Protein AF-S1S3T4-F1 (afdb_monomer)

Mean predicted aligned error: 15.56 Å

pLDDT: mean 84.09, std 16.8, range [42.09, 98.06]

Secondary structure (DSSP, 8-state):
--SHHHHHHHHHSSSS---PPPHHHHHHHHHHHHHHHHHHHHHHHHHHHHHHHHHHHHHHHHHHHHHHHHHHHHHHHHHHHHHHHHHHHHHHHHHHHHHHHHHHHHHHHHHHHHHHHHHHHHHHHHHHHHHHTT-HHHHHHHHHHHHHHHHHHHHHHHTT-

Radius of gyration: 58.8 Å; Cα contacts (8 Å, |Δi|>4): 26; chains: 1; bounding box: 96×34×169 Å

Solvent-accessible surface area (backbone atoms only — not comparable to full-atom values): 8868 Å² total; per-residue (Å²): 136,76,62,70,62,54,53,51,52,59,58,60,68,71,72,77,72,78,72,75,67,53,75,66,56,48,50,50,52,49,53,50,50,54,49,51,54,51,53,53,51,50,53,52,53,50,51,53,52,52,53,50,52,53,54,50,50,54,50,51,51,53,52,52,51,53,50,53,53,50,51,54,53,50,50,53,53,51,52,51,50,50,52,52,53,53,48,55,51,53,52,52,51,52,52,52,50,53,51,51,55,51,53,50,54,52,49,52,50,52,51,53,52,49,53,52,50,52,52,50,51,52,43,52,51,51,29,53,50,26,52,73,74,64,38,57,68,60,24,50,53,41,52,52,53,47,54,51,60,51,57,58,58,52,58,66,58,64,78,74,114

Sequence (161 aa):
MNVIARLRSFACGKLAQSKLPSKEMRLRIFSMRRRVARMVLRKSRFNILYKHKKKNGTKDLKVKYRRLKADIEEIGKEQKSIKEGQSQVREKFKAIEMECQVLKKETELIIQQSALTRLRLALLFHILKAREEGDFAKAAQLSQLLRLAFYHGFASNINKN

Organism: Theobroma cacao (NCBI:txid3641)

Foldseek 3Di:
DDPVVVVVVVVVVPPPPPPPDPPVVVVVVVVVVVVVVVVVVVVVVVVVVVVVVVVVVVVVVVVVVVVVVVVVVVVVVVVVVVVVVVVVVVVVVVVVVVVVVVVVVVVVLVVVVVVLVVVLVVLVVVLVVCVVVVNVVVNVVSVVVSVVSVVVNVVVVVVPD

Structure (mmCIF, N/CA/C/O backbone):
data_AF-S1S3T4-F1
#
_entry.id   AF-S1S3T4-F1
#
loop_
_atom_site.group_PDB
_atom_site.id
_atom_site.type_symbol
_atom_site.label_atom_id
_atom_site.label_alt_id
_atom_site.label_comp_id
_atom_site.label_asym_id
_atom_site.label_entity_id
_atom_site.label_seq_id
_atom_site.pdbx_PDB_ins_code
_atom_site.Cartn_x
_atom_site.Cartn_y
_atom_site.Cartn_z
_atom_site.occupancy
_atom_site.B_iso_or_equiv
_atom_site.auth_seq_id
_atom_site.auth_comp_id
_atom_site.auth_asym_id
_atom_site.auth_atom_id
_atom_site.pdbx_PDB_model_num
ATOM 1 N N . MET A 1 1 ? 41.415 26.579 -116.440 1.00 46.47 1 MET A N 1
ATOM 2 C CA . MET A 1 1 ? 42.384 27.220 -115.519 1.00 46.47 1 MET A CA 1
ATOM 3 C C . MET A 1 1 ? 41.829 27.167 -114.093 1.00 46.47 1 MET A C 1
ATOM 5 O O . MET A 1 1 ? 40.857 27.834 -113.795 1.00 46.47 1 MET A O 1
ATOM 9 N N . ASN A 1 2 ? 42.171 26.150 -113.301 1.00 52.75 2 ASN A N 1
ATOM 10 C CA . ASN A 1 2 ? 43.265 26.136 -112.312 1.00 52.75 2 ASN A CA 1
ATOM 11 C C . ASN A 1 2 ? 43.152 27.092 -111.101 1.00 52.75 2 ASN A C 1
ATOM 13 O O . ASN A 1 2 ? 44.124 27.730 -110.714 1.00 52.75 2 ASN A O 1
ATOM 17 N N . VAL A 1 3 ? 41.998 27.104 -110.422 1.00 52.75 3 VAL A N 1
ATOM 18 C CA . VAL A 1 3 ? 41.900 27.614 -109.033 1.00 52.75 3 VAL A CA 1
ATOM 19 C C . VAL A 1 3 ? 41.997 26.466 -108.011 1.00 52.75 3 VAL A C 1
ATOM 21 O O . VAL A 1 3 ? 42.705 26.574 -107.011 1.00 52.75 3 VAL A O 1
ATOM 24 N N . ILE A 1 4 ? 41.405 25.302 -108.314 1.00 53.34 4 ILE A N 1
ATOM 25 C CA . ILE A 1 4 ? 41.411 24.122 -107.425 1.00 53.34 4 ILE A CA 1
ATOM 26 C C . ILE A 1 4 ? 42.804 23.470 -107.327 1.00 53.34 4 ILE A C 1
ATOM 28 O O . ILE A 1 4 ? 43.221 23.065 -106.240 1.00 53.34 4 ILE A O 1
ATOM 32 N N . 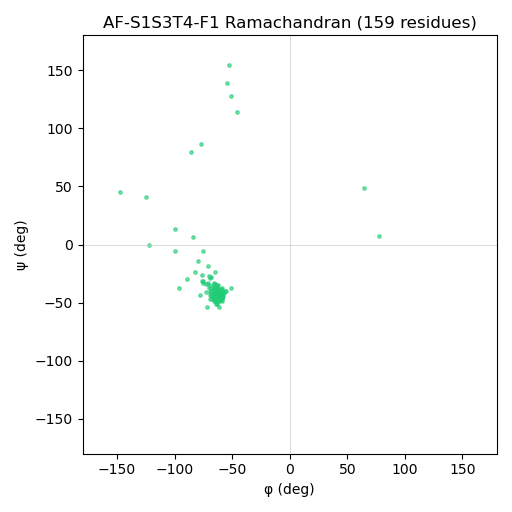ALA A 1 5 ? 43.579 23.424 -108.418 1.00 55.88 5 ALA A N 1
ATOM 33 C CA . ALA A 1 5 ? 44.940 22.877 -108.373 1.00 55.88 5 ALA A CA 1
ATOM 34 C C . ALA A 1 5 ? 45.918 23.768 -107.585 1.00 55.88 5 ALA A C 1
ATOM 36 O O . ALA A 1 5 ? 46.847 23.257 -106.963 1.00 55.88 5 ALA A O 1
ATOM 37 N N . ARG A 1 6 ? 45.683 25.089 -107.548 1.00 51.44 6 ARG A N 1
ATOM 38 C CA . ARG A 1 6 ? 46.529 26.045 -106.815 1.00 51.44 6 ARG A CA 1
ATOM 39 C C . ARG A 1 6 ? 46.292 25.995 -105.304 1.00 51.44 6 ARG A C 1
ATOM 41 O O . ARG A 1 6 ? 47.227 26.169 -104.531 1.00 51.44 6 ARG A O 1
ATOM 48 N N . LEU A 1 7 ? 45.067 25.680 -104.878 1.00 52.31 7 LEU A N 1
ATOM 49 C CA . LEU A 1 7 ? 44.755 25.437 -103.465 1.00 52.31 7 LEU A CA 1
ATOM 50 C C . LEU A 1 7 ? 45.311 24.092 -102.971 1.00 52.31 7 LEU A C 1
ATOM 52 O O . LEU A 1 7 ? 45.783 24.010 -101.838 1.00 52.31 7 LEU A O 1
ATOM 56 N N . ARG A 1 8 ? 45.349 23.058 -103.826 1.00 50.38 8 ARG A N 1
ATOM 57 C CA . ARG A 1 8 ? 45.984 21.773 -103.483 1.00 50.38 8 ARG A CA 1
ATOM 58 C C . ARG A 1 8 ? 47.509 21.874 -103.357 1.00 50.38 8 ARG A C 1
ATOM 60 O O . ARG A 1 8 ? 48.058 21.274 -102.436 1.00 50.38 8 ARG A O 1
ATOM 67 N N . SER A 1 9 ? 48.194 22.668 -104.185 1.00 50.94 9 SER A N 1
ATOM 68 C CA . SER A 1 9 ? 49.642 22.889 -104.028 1.00 50.94 9 SER A CA 1
ATOM 69 C C . SER A 1 9 ? 49.986 23.745 -102.801 1.00 50.94 9 SER A C 1
ATOM 71 O O . SER A 1 9 ? 50.981 23.470 -102.132 1.00 50.94 9 SER A O 1
ATOM 73 N N . PHE A 1 10 ? 49.130 24.703 -102.421 1.00 49.91 10 PHE A N 1
ATOM 74 C CA . PHE A 1 10 ? 49.316 25.480 -101.188 1.00 49.91 10 PHE A CA 1
ATOM 75 C C . PHE A 1 10 ? 49.082 24.649 -99.914 1.00 49.91 10 PHE A C 1
ATOM 77 O O . PHE A 1 10 ? 49.782 24.835 -98.918 1.00 49.91 10 PHE A O 1
ATOM 84 N N . ALA A 1 11 ? 48.139 23.699 -99.948 1.00 50.97 11 ALA A N 1
ATOM 85 C CA . ALA A 1 11 ? 47.877 22.787 -98.833 1.00 50.97 11 ALA A CA 1
ATOM 86 C C . ALA A 1 11 ? 48.951 21.687 -98.697 1.00 50.97 11 ALA A C 1
ATOM 88 O O . ALA A 1 11 ? 49.297 21.304 -97.581 1.00 50.97 11 ALA A O 1
ATOM 89 N N . CYS A 1 12 ? 49.529 21.217 -99.809 1.00 44.06 12 CYS A N 1
ATOM 90 C CA . CYS A 1 12 ? 50.551 20.166 -99.794 1.00 44.06 12 CYS A CA 1
ATOM 91 C C . CYS A 1 12 ? 51.970 20.692 -99.486 1.00 44.06 12 CYS A C 1
ATOM 93 O O . CYS A 1 12 ? 52.797 19.946 -98.967 1.00 44.06 12 CYS A O 1
ATOM 95 N N . GLY A 1 13 ? 52.252 21.980 -99.729 1.00 42.09 13 GLY A N 1
ATOM 96 C CA . GLY A 1 13 ? 53.563 22.598 -99.468 1.00 42.09 13 GLY A CA 1
ATOM 97 C C . GLY A 1 13 ? 53.844 22.997 -98.009 1.00 42.09 13 GLY A C 1
ATOM 98 O O . GLY A 1 13 ? 54.995 23.244 -97.661 1.00 42.09 13 GLY A O 1
ATOM 99 N N . LYS A 1 14 ? 52.828 23.044 -97.131 1.00 43.72 14 LYS A N 1
ATOM 100 C CA . LYS A 1 14 ? 52.992 23.376 -95.694 1.00 43.72 14 LYS A CA 1
ATOM 101 C C . LYS A 1 14 ? 53.011 22.169 -94.753 1.00 43.72 14 LYS A C 1
ATOM 103 O O . LYS A 1 14 ? 53.280 22.336 -93.567 1.00 43.72 14 LYS A O 1
ATOM 108 N N . LEU A 1 15 ? 52.775 20.959 -95.260 1.00 47.72 15 LEU A N 1
ATOM 109 C CA . LEU A 1 15 ? 52.740 19.729 -94.455 1.00 47.72 15 LEU A CA 1
ATOM 110 C C . LEU A 1 15 ? 54.035 18.903 -94.517 1.00 47.72 15 LEU A C 1
ATOM 112 O O . LEU A 1 15 ? 54.065 17.773 -94.043 1.00 47.72 15 LEU A O 1
ATOM 116 N N . ALA A 1 16 ? 55.123 19.473 -95.039 1.00 48.81 16 ALA A N 1
ATOM 117 C CA . ALA A 1 16 ? 56.412 18.794 -95.160 1.00 48.81 16 ALA A CA 1
ATOM 118 C C . ALA A 1 16 ? 57.565 19.560 -94.486 1.00 48.81 16 ALA A C 1
ATOM 120 O O . ALA A 1 16 ? 58.661 19.618 -95.023 1.00 48.81 16 ALA A O 1
ATOM 121 N N . GLN A 1 17 ? 57.340 20.141 -93.301 1.00 44.31 17 GLN A N 1
ATOM 122 C CA . GLN A 1 17 ? 58.408 20.477 -92.341 1.00 44.31 17 GLN A CA 1
ATOM 123 C C . GLN A 1 17 ? 57.925 20.353 -90.885 1.00 44.31 17 GLN A C 1
ATOM 125 O O . GLN A 1 17 ? 58.218 21.196 -90.040 1.00 44.31 17 GLN A O 1
ATOM 130 N N . SER A 1 18 ? 57.212 19.284 -90.522 1.00 48.41 18 SER A N 1
ATOM 131 C CA . SER A 1 18 ? 57.197 18.901 -89.107 1.00 48.41 18 SER A CA 1
ATOM 132 C C . SER A 1 18 ? 58.520 18.195 -88.814 1.00 48.41 18 SER A C 1
ATOM 134 O O . SER A 1 18 ? 58.615 16.973 -88.941 1.00 48.41 18 SER A O 1
ATOM 136 N N . LYS A 1 19 ? 59.570 18.961 -88.476 1.00 56.97 19 LYS A N 1
ATOM 137 C CA . LYS A 1 19 ? 60.793 18.404 -87.876 1.00 56.97 19 LYS A CA 1
ATOM 138 C C . LYS A 1 19 ? 60.344 17.442 -86.780 1.00 56.97 19 LYS A C 1
ATOM 140 O O . LYS A 1 19 ? 59.725 17.870 -85.804 1.00 56.97 19 LYS A O 1
ATOM 145 N N . LEU A 1 20 ? 60.607 16.146 -86.963 1.00 56.50 20 LEU A N 1
ATOM 146 C CA . LEU A 1 20 ? 60.383 15.168 -85.908 1.00 56.50 20 LEU A CA 1
ATOM 147 C C . LEU A 1 20 ? 61.081 15.709 -84.651 1.00 56.50 20 LEU A C 1
ATOM 149 O O . LEU A 1 20 ? 62.252 16.087 -84.738 1.00 56.50 20 LEU A O 1
ATOM 153 N N . PRO A 1 21 ? 60.377 15.804 -83.509 1.00 62.41 21 PRO A N 1
ATOM 154 C CA . PRO A 1 21 ? 60.911 16.462 -82.324 1.00 62.41 21 PRO A CA 1
ATOM 155 C C . PRO A 1 21 ? 62.262 15.846 -81.954 1.00 62.41 21 PRO A C 1
ATOM 157 O O . PRO A 1 21 ? 62.416 14.624 -82.039 1.00 62.41 21 PRO A O 1
ATOM 160 N N . SER A 1 22 ? 63.243 16.668 -81.560 1.00 68.88 22 SER A N 1
ATOM 161 C CA . SER A 1 22 ? 64.554 16.152 -81.141 1.00 68.88 22 SER A CA 1
ATOM 162 C C . SER A 1 22 ? 64.370 15.084 -80.051 1.00 68.88 22 SER A C 1
ATOM 164 O O . SER A 1 22 ? 63.357 15.067 -79.339 1.00 68.88 22 SER A O 1
ATOM 166 N N . LYS A 1 23 ? 65.323 14.151 -79.921 1.00 75.25 23 LYS A N 1
ATOM 167 C CA . LYS A 1 23 ? 65.235 13.073 -78.916 1.00 75.25 23 LYS A CA 1
ATOM 168 C C . LYS A 1 23 ? 64.951 13.635 -77.510 1.00 75.25 23 LYS A C 1
ATOM 170 O O . LYS A 1 23 ? 64.116 13.076 -76.804 1.00 75.25 23 LYS A O 1
ATOM 175 N N . GLU A 1 24 ? 65.523 14.787 -77.164 1.00 76.88 24 GLU A N 1
ATOM 176 C CA . GLU A 1 24 ? 65.251 15.492 -75.904 1.00 76.88 24 GLU A CA 1
ATOM 177 C C . GLU A 1 24 ? 63.807 15.993 -75.772 1.00 76.88 24 GLU A C 1
ATOM 179 O O . GLU A 1 24 ? 63.169 15.802 -74.735 1.00 76.88 24 GLU A O 1
ATOM 184 N N . MET A 1 25 ? 63.255 16.598 -76.827 1.00 78.88 25 MET A N 1
ATOM 185 C CA . MET A 1 25 ? 61.874 17.089 -76.839 1.00 78.88 25 MET A CA 1
ATOM 186 C C . MET A 1 25 ? 60.879 15.930 -76.671 1.00 78.88 25 MET A C 1
ATOM 188 O O . MET A 1 25 ? 59.912 16.039 -75.916 1.00 78.88 25 MET A O 1
ATOM 192 N N . ARG A 1 26 ? 61.144 14.774 -77.298 1.00 80.38 26 ARG A N 1
ATOM 193 C CA . ARG A 1 26 ? 60.344 13.550 -77.097 1.00 80.38 26 ARG A CA 1
ATOM 194 C C . ARG A 1 26 ? 60.421 13.031 -75.665 1.00 80.38 26 ARG A C 1
ATOM 196 O O . ARG A 1 26 ? 59.386 12.677 -75.104 1.00 80.38 26 ARG A O 1
ATOM 203 N N . LEU A 1 27 ? 61.608 13.025 -75.058 1.00 82.50 27 LEU A N 1
ATOM 204 C CA . LEU A 1 27 ? 61.790 12.625 -73.660 1.00 82.50 27 LEU A CA 1
ATOM 205 C C . LEU A 1 27 ? 61.066 13.575 -72.691 1.00 82.50 27 LEU A C 1
ATOM 207 O O . LEU A 1 27 ? 60.446 13.104 -71.736 1.00 82.50 27 LEU A O 1
ATOM 211 N N . ARG A 1 28 ? 61.049 14.891 -72.959 1.00 82.12 28 ARG A N 1
ATOM 212 C CA . ARG A 1 28 ? 60.225 15.861 -72.207 1.00 82.12 28 ARG A CA 1
ATOM 213 C C . ARG A 1 28 ? 58.733 15.592 -72.358 1.00 82.12 28 ARG A C 1
ATOM 215 O O . ARG A 1 28 ? 58.020 15.557 -71.361 1.00 82.12 28 ARG A O 1
ATOM 222 N N . ILE A 1 29 ? 58.248 15.360 -73.577 1.00 84.12 29 ILE A N 1
ATOM 223 C CA . ILE A 1 29 ? 56.832 15.041 -73.812 1.00 84.12 29 ILE A CA 1
ATOM 224 C C . ILE A 1 29 ? 56.452 13.744 -73.087 1.00 84.12 29 ILE A C 1
ATOM 226 O O . ILE A 1 29 ? 55.420 13.688 -72.420 1.00 84.12 29 ILE A O 1
ATOM 230 N N . PHE A 1 30 ? 57.295 12.714 -73.159 1.00 83.75 30 PHE A N 1
ATOM 231 C CA . PHE A 1 30 ? 57.072 11.447 -72.469 1.00 83.75 30 PHE A CA 1
ATOM 232 C C . PHE A 1 30 ? 57.068 11.608 -70.943 1.00 83.75 30 PHE A C 1
ATOM 234 O O . PHE A 1 30 ? 56.165 11.103 -70.275 1.00 83.75 30 PHE A O 1
ATOM 241 N N . SER A 1 31 ? 58.022 12.349 -70.371 1.00 84.25 31 SER A N 1
ATOM 242 C CA . SER A 1 31 ? 58.088 12.581 -68.923 1.00 84.25 31 SER A CA 1
ATOM 243 C C . SER A 1 31 ? 56.896 13.399 -68.413 1.00 84.25 31 SER A C 1
ATOM 245 O O . SER A 1 31 ? 56.326 13.060 -67.370 1.00 84.25 31 SER A O 1
ATOM 247 N N . MET A 1 32 ? 56.447 14.395 -69.184 1.00 86.19 32 MET A N 1
ATOM 248 C CA . MET A 1 32 ? 55.238 15.173 -68.912 1.00 86.19 32 MET A CA 1
ATOM 249 C C . MET A 1 32 ? 53.982 14.305 -68.989 1.00 86.19 32 MET A C 1
ATOM 251 O O . MET A 1 32 ? 53.202 14.284 -68.038 1.00 86.19 32 MET A O 1
ATOM 255 N N . ARG A 1 33 ? 53.816 13.500 -70.047 1.00 86.56 33 ARG A N 1
ATOM 256 C CA . ARG A 1 33 ? 52.698 12.547 -70.171 1.00 86.56 33 ARG A CA 1
ATOM 257 C C . ARG A 1 33 ? 52.683 11.539 -69.023 1.00 86.56 33 ARG A C 1
ATOM 259 O O . ARG A 1 33 ? 51.637 11.309 -68.423 1.00 86.56 33 ARG A O 1
ATOM 266 N N . ARG A 1 34 ? 53.845 11.004 -68.634 1.00 86.06 34 ARG A N 1
ATOM 267 C CA . ARG A 1 34 ? 53.984 10.094 -67.485 1.00 86.06 34 ARG A CA 1
ATOM 268 C C . ARG A 1 34 ? 53.651 10.782 -66.158 1.00 86.06 34 ARG A C 1
ATOM 270 O O . ARG A 1 34 ? 53.133 10.144 -65.242 1.00 86.06 34 ARG A O 1
ATOM 277 N N . ARG A 1 35 ? 53.945 12.077 -66.010 1.00 86.25 35 ARG A N 1
ATOM 278 C CA . ARG A 1 35 ? 53.555 12.877 -64.836 1.00 86.25 35 ARG A CA 1
ATOM 279 C C . ARG A 1 35 ? 52.040 13.090 -64.795 1.00 86.25 35 ARG A C 1
ATOM 281 O O . ARG A 1 35 ? 51.436 12.814 -63.763 1.00 86.25 35 ARG A O 1
ATOM 288 N N . VAL A 1 36 ? 51.429 13.479 -65.914 1.00 86.44 36 VAL A N 1
ATOM 289 C CA . VAL A 1 36 ? 49.973 13.662 -66.040 1.00 86.44 36 VAL A CA 1
ATOM 290 C C . VAL A 1 36 ? 49.225 12.356 -65.765 1.00 86.44 36 VAL A C 1
ATOM 292 O O . VAL A 1 36 ? 48.342 12.335 -64.911 1.00 86.44 36 VAL A O 1
ATOM 295 N N . ALA A 1 37 ? 49.643 11.241 -66.369 1.00 86.62 37 ALA A N 1
ATOM 296 C CA . ALA A 1 37 ? 49.046 9.927 -66.123 1.00 86.62 37 ALA A CA 1
ATOM 297 C C . ALA A 1 37 ? 49.099 9.529 -64.634 1.00 86.62 37 ALA A C 1
ATOM 299 O O . ALA A 1 37 ? 48.110 9.059 -64.074 1.00 86.62 37 ALA A O 1
ATOM 300 N N . ARG A 1 38 ? 50.223 9.787 -63.947 1.00 87.12 38 ARG A N 1
ATOM 301 C CA . ARG A 1 38 ? 50.348 9.539 -62.498 1.00 87.12 38 ARG A CA 1
ATOM 302 C C . ARG A 1 38 ? 49.407 10.408 -61.661 1.00 87.12 38 ARG A C 1
ATOM 304 O O . ARG A 1 38 ? 48.854 9.909 -60.683 1.00 87.12 38 ARG A O 1
ATOM 311 N N . MET A 1 39 ? 49.204 11.673 -62.027 1.00 87.94 39 MET A N 1
ATOM 312 C CA . MET A 1 39 ? 48.268 12.564 -61.327 1.00 87.94 39 MET A CA 1
ATOM 313 C C . MET A 1 39 ? 46.814 12.102 -61.487 1.00 87.94 39 MET A C 1
ATOM 315 O O . MET A 1 39 ? 46.084 12.036 -60.498 1.00 87.94 39 MET A O 1
ATOM 319 N N . VAL A 1 40 ? 46.419 11.690 -62.695 1.00 86.44 40 VAL A N 1
ATOM 320 C CA . VAL A 1 40 ? 45.076 11.150 -62.970 1.00 86.44 40 VAL A CA 1
ATOM 321 C C . VAL A 1 40 ? 44.827 9.860 -62.181 1.00 86.44 40 VAL A C 1
ATOM 323 O O . VAL A 1 40 ? 43.797 9.731 -61.518 1.00 86.44 40 VAL A O 1
ATOM 326 N N . LEU A 1 41 ? 45.792 8.934 -62.161 1.00 83.06 41 LEU A N 1
ATOM 327 C CA . LEU A 1 41 ? 45.691 7.700 -61.374 1.00 83.06 41 LEU A CA 1
ATOM 328 C C . LEU A 1 41 ? 45.594 7.977 -59.867 1.00 83.06 41 LEU A C 1
ATOM 330 O O . LEU A 1 41 ? 44.784 7.351 -59.183 1.00 83.06 41 LEU A O 1
ATOM 334 N N . ARG A 1 42 ? 46.368 8.937 -59.341 1.00 83.12 42 ARG A N 1
ATOM 335 C CA . ARG A 1 42 ? 46.273 9.364 -57.933 1.00 83.12 42 ARG A CA 1
ATOM 336 C C . ARG A 1 42 ? 44.894 9.937 -57.608 1.00 83.12 42 ARG A C 1
ATOM 338 O O . ARG A 1 42 ? 44.316 9.558 -56.592 1.00 83.12 42 ARG A O 1
ATOM 345 N N . LYS A 1 43 ? 44.335 10.785 -58.477 1.00 83.50 43 LYS A N 1
ATOM 346 C CA . LYS A 1 43 ? 42.992 11.353 -58.289 1.00 83.50 43 LYS A CA 1
ATOM 347 C C . LYS A 1 43 ? 41.901 10.280 -58.339 1.00 83.50 43 LYS A C 1
ATOM 349 O O . LYS A 1 43 ? 41.004 10.291 -57.500 1.00 83.50 43 LYS A O 1
ATOM 354 N N . SER A 1 44 ? 42.005 9.328 -59.266 1.00 84.25 44 SER A N 1
ATOM 355 C CA . SER A 1 44 ? 41.085 8.187 -59.362 1.00 84.25 44 SER A CA 1
ATOM 356 C C . SER A 1 44 ? 41.122 7.319 -58.098 1.00 84.25 44 SER A C 1
ATOM 358 O O . SER A 1 44 ? 40.081 7.076 -57.487 1.00 84.25 44 SER A O 1
ATOM 360 N N . ARG A 1 45 ? 42.320 6.952 -57.618 1.00 83.88 45 ARG A N 1
ATOM 361 C CA . ARG A 1 45 ? 42.497 6.208 -56.357 1.00 83.88 45 ARG A CA 1
ATOM 362 C C . ARG A 1 45 ? 41.911 6.951 -55.157 1.00 83.88 45 ARG A C 1
ATOM 364 O O . ARG A 1 45 ? 41.217 6.342 -54.348 1.00 83.88 45 ARG A O 1
ATOM 371 N N . PHE A 1 46 ? 42.134 8.263 -55.068 1.00 81.12 46 PHE A N 1
ATOM 372 C CA . PHE A 1 46 ? 41.565 9.093 -54.006 1.00 81.12 46 PHE A CA 1
ATOM 373 C C . PHE A 1 46 ? 40.028 9.099 -54.037 1.00 81.12 46 PHE A C 1
ATOM 375 O O . PHE A 1 46 ? 39.386 8.929 -53.002 1.00 81.12 46 PHE A O 1
ATOM 382 N N . ASN A 1 47 ? 39.422 9.208 -55.222 1.00 82.06 47 ASN A N 1
ATOM 383 C CA . ASN A 1 47 ? 37.967 9.161 -55.378 1.00 82.06 47 ASN A CA 1
ATOM 384 C C . ASN A 1 47 ? 37.379 7.785 -55.016 1.00 82.06 47 ASN A C 1
ATOM 386 O O . ASN A 1 47 ? 36.312 7.721 -54.405 1.00 82.06 47 ASN A O 1
ATOM 390 N N . ILE A 1 48 ? 38.062 6.689 -55.364 1.00 82.81 48 ILE A N 1
ATOM 391 C CA . ILE A 1 48 ? 37.654 5.325 -54.993 1.00 82.81 48 ILE A CA 1
ATOM 392 C C . ILE A 1 48 ? 37.704 5.154 -53.470 1.00 82.81 48 ILE A C 1
ATOM 394 O O . ILE A 1 48 ? 36.726 4.696 -52.877 1.00 82.81 48 ILE A O 1
ATOM 398 N N . LEU A 1 49 ? 38.794 5.587 -52.826 1.00 81.12 49 LEU A N 1
ATOM 399 C CA . LEU A 1 49 ? 38.948 5.529 -51.371 1.00 81.12 49 LEU A CA 1
ATOM 400 C C . LEU A 1 49 ? 37.876 6.362 -50.653 1.00 81.12 49 LEU A C 1
ATOM 402 O O . LEU A 1 49 ? 37.266 5.888 -49.697 1.00 81.12 49 LEU A O 1
ATOM 406 N N . TYR A 1 50 ? 37.591 7.570 -51.147 1.00 80.69 50 TYR A N 1
ATOM 407 C CA . TYR A 1 50 ? 36.535 8.429 -50.609 1.00 80.69 50 TYR A CA 1
ATOM 408 C C . TYR A 1 50 ? 35.148 7.777 -50.723 1.00 80.69 50 TYR A C 1
ATOM 410 O O . TYR A 1 50 ? 34.401 7.730 -49.742 1.00 80.69 50 TYR A O 1
ATOM 418 N N . LYS A 1 51 ? 34.812 7.205 -51.889 1.00 80.25 51 LYS A N 1
ATOM 419 C CA . LYS A 1 51 ? 33.550 6.471 -52.092 1.00 80.25 51 LYS A CA 1
ATOM 420 C C . LYS A 1 51 ? 33.444 5.257 -51.165 1.00 80.25 51 LYS A C 1
ATOM 422 O O . LYS A 1 51 ? 32.389 5.052 -50.567 1.00 80.25 51 LYS A O 1
ATOM 427 N N . HIS A 1 52 ? 34.523 4.492 -50.996 1.00 76.75 52 HIS A N 1
ATOM 428 C CA . HIS A 1 52 ? 34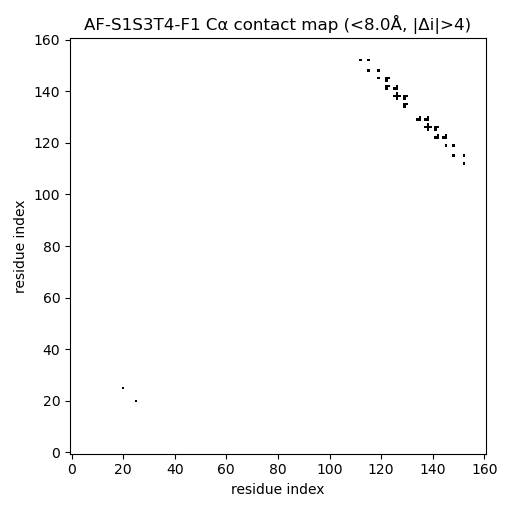.567 3.366 -50.060 1.00 76.75 52 HIS A CA 1
ATOM 429 C C . HIS A 1 52 ? 34.382 3.813 -48.606 1.00 76.75 52 HIS A C 1
ATOM 431 O O . HIS A 1 52 ? 33.557 3.236 -47.900 1.00 76.75 52 HIS A O 1
ATOM 437 N N . LYS A 1 53 ? 35.072 4.874 -48.168 1.00 79.50 53 LYS A N 1
ATOM 438 C CA . LYS A 1 53 ? 34.946 5.418 -46.807 1.00 79.50 53 LYS A CA 1
ATOM 439 C C . LYS A 1 53 ? 33.523 5.916 -46.528 1.00 79.50 53 LYS A C 1
ATOM 441 O O . LYS A 1 53 ? 32.957 5.583 -45.490 1.00 79.50 53 LYS A O 1
ATOM 446 N N . LYS A 1 54 ? 32.897 6.619 -47.481 1.00 81.56 54 LYS A N 1
ATOM 447 C CA . LYS A 1 54 ? 31.496 7.074 -47.385 1.00 81.56 54 LYS A CA 1
ATOM 448 C C . LYS A 1 54 ? 30.502 5.903 -47.350 1.00 81.56 54 LYS A C 1
ATOM 450 O O . LYS A 1 54 ? 29.563 5.912 -46.553 1.00 81.56 54 LYS A O 1
ATOM 455 N N . LYS A 1 55 ? 30.714 4.867 -48.170 1.00 79.25 55 LYS A N 1
ATOM 456 C CA . LYS A 1 55 ? 29.884 3.647 -48.181 1.00 79.25 55 LYS A CA 1
ATOM 457 C C . LYS A 1 55 ? 30.017 2.846 -46.882 1.00 79.25 55 LYS A C 1
ATOM 459 O O . LYS A 1 55 ? 29.029 2.315 -46.392 1.00 79.25 55 LYS A O 1
ATOM 464 N N . ASN A 1 56 ? 31.213 2.771 -46.305 1.00 78.62 56 ASN A N 1
ATOM 465 C CA . ASN A 1 56 ? 31.432 2.074 -45.038 1.00 78.62 56 ASN A CA 1
ATOM 466 C C . ASN A 1 56 ? 30.845 2.854 -43.853 1.00 78.62 56 ASN A C 1
ATOM 468 O O . ASN A 1 56 ? 30.171 2.252 -43.024 1.00 78.62 56 ASN A O 1
ATOM 472 N N . GLY A 1 57 ? 30.994 4.183 -43.822 1.00 83.38 57 GLY A N 1
ATOM 473 C CA . GLY A 1 57 ? 30.368 5.023 -42.793 1.00 83.38 57 GLY A CA 1
ATOM 474 C C . GLY A 1 57 ? 28.837 4.952 -42.813 1.00 83.38 57 GLY A C 1
ATOM 475 O O . GLY A 1 57 ? 28.207 4.801 -41.775 1.00 83.38 57 GLY A O 1
ATOM 476 N N . THR A 1 58 ? 28.220 4.967 -43.998 1.00 85.19 58 THR A N 1
ATOM 477 C CA . THR A 1 58 ? 26.755 4.814 -44.131 1.00 85.19 58 THR A CA 1
ATOM 478 C C . THR A 1 58 ? 26.259 3.423 -43.728 1.00 85.19 58 THR A C 1
ATOM 480 O O . THR A 1 58 ? 25.181 3.304 -43.148 1.00 85.19 58 THR A O 1
ATOM 483 N N . LYS A 1 59 ? 27.040 2.364 -43.983 1.00 86.44 59 LYS A N 1
ATOM 484 C CA . LYS A 1 59 ? 26.741 1.012 -43.487 1.00 86.44 59 LYS A CA 1
ATOM 485 C C . LYS A 1 59 ? 26.810 0.929 -41.961 1.00 86.44 59 LYS A C 1
ATOM 487 O O . LYS A 1 59 ? 25.890 0.374 -41.369 1.00 86.44 59 LYS A O 1
ATOM 492 N N . ASP A 1 60 ? 27.845 1.497 -41.342 1.00 90.69 60 ASP A N 1
ATOM 493 C CA . ASP A 1 60 ? 28.000 1.534 -39.879 1.00 90.69 60 ASP A CA 1
ATOM 494 C C . ASP A 1 60 ? 26.833 2.273 -39.208 1.00 90.69 60 ASP A C 1
ATOM 496 O O . ASP A 1 60 ? 26.184 1.742 -38.307 1.00 90.69 60 ASP A O 1
ATOM 500 N N . LEU A 1 61 ? 26.467 3.447 -39.734 1.00 92.31 61 LEU A N 1
ATOM 501 C CA . LEU A 1 61 ? 25.303 4.203 -39.263 1.00 92.31 61 LEU A CA 1
ATOM 502 C C . LEU A 1 61 ? 23.998 3.407 -39.392 1.00 92.31 61 LEU A C 1
ATOM 504 O O . LEU A 1 61 ? 23.173 3.426 -38.483 1.00 92.31 61 LEU A O 1
ATOM 508 N N . LYS A 1 62 ? 23.816 2.657 -40.485 1.00 93.44 62 LYS A N 1
ATOM 509 C CA . LYS A 1 62 ? 22.631 1.810 -40.680 1.00 93.44 62 LYS A CA 1
ATOM 510 C C . LYS A 1 62 ? 22.560 0.670 -39.660 1.00 93.44 62 LYS A C 1
ATOM 512 O O . LYS A 1 62 ? 21.466 0.333 -39.214 1.00 93.44 62 LYS A O 1
ATOM 517 N N . VAL A 1 63 ? 23.697 0.078 -39.291 1.00 94.25 63 VAL A N 1
ATOM 518 C CA . VAL A 1 63 ? 23.761 -0.959 -38.246 1.00 94.25 63 VAL A CA 1
ATOM 519 C C . VAL A 1 63 ? 23.435 -0.360 -36.881 1.00 94.25 63 VAL A C 1
ATOM 521 O O . VAL A 1 63 ? 22.584 -0.902 -36.180 1.00 94.25 63 VAL A O 1
ATOM 524 N N . LYS A 1 64 ? 24.034 0.784 -36.534 1.00 94.88 64 LYS A N 1
ATOM 525 C CA . LYS A 1 64 ? 23.749 1.502 -35.282 1.00 94.88 64 LYS A CA 1
ATOM 526 C C . LYS A 1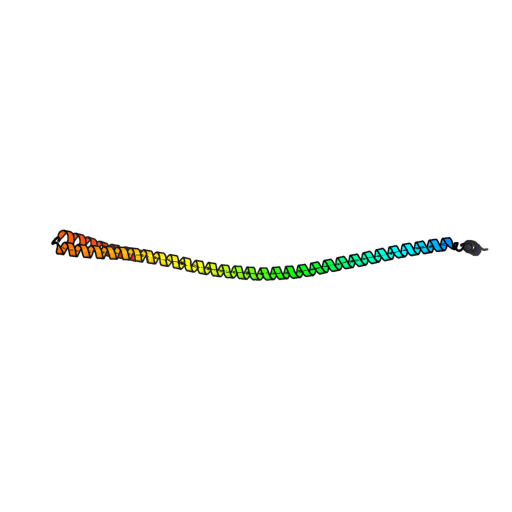 64 ? 22.278 1.891 -35.166 1.00 94.88 64 LYS A C 1
ATOM 528 O O . LYS A 1 64 ? 21.673 1.641 -34.135 1.00 94.88 64 LYS A O 1
ATOM 533 N N . TYR A 1 65 ? 21.683 2.406 -36.241 1.00 95.62 65 TYR A N 1
ATOM 534 C CA . TYR A 1 65 ? 20.258 2.733 -36.278 1.00 95.62 65 TYR A CA 1
ATOM 535 C C . TYR A 1 65 ? 19.368 1.505 -36.054 1.00 95.62 65 TYR A C 1
ATOM 537 O O . TYR A 1 65 ? 18.383 1.585 -35.331 1.00 95.62 65 TYR A O 1
ATOM 545 N N . ARG A 1 66 ? 19.708 0.354 -36.651 1.00 96.12 66 ARG A N 1
ATOM 546 C CA . ARG A 1 66 ? 18.951 -0.890 -36.437 1.00 96.12 66 ARG A CA 1
ATOM 547 C C . ARG A 1 66 ? 19.022 -1.372 -34.992 1.00 96.12 66 ARG A C 1
ATOM 549 O O . ARG A 1 66 ? 17.993 -1.783 -34.477 1.00 96.12 66 ARG A O 1
ATOM 556 N N . ARG A 1 67 ? 20.204 -1.305 -34.369 1.00 96.19 67 ARG A N 1
ATOM 557 C CA . ARG A 1 67 ? 20.382 -1.636 -32.946 1.00 96.19 67 ARG A CA 1
ATOM 558 C C . ARG A 1 67 ? 19.556 -0.702 -32.073 1.00 96.19 67 ARG A C 1
ATOM 560 O O . ARG A 1 67 ? 18.663 -1.167 -31.392 1.00 96.19 67 ARG A O 1
ATOM 567 N N . LEU A 1 68 ? 19.727 0.607 -32.257 1.00 97.00 68 LEU A N 1
ATOM 568 C CA . LEU A 1 68 ? 18.968 1.614 -31.519 1.00 97.00 68 LEU A CA 1
ATOM 569 C C . LEU A 1 68 ? 17.451 1.427 -31.665 1.00 97.00 68 LEU A C 1
ATOM 571 O O . LEU A 1 68 ? 16.712 1.577 -30.702 1.00 97.00 68 LEU A O 1
ATOM 575 N N . LYS A 1 69 ? 16.971 1.084 -32.865 1.00 97.06 69 LYS A N 1
ATOM 576 C CA . LYS A 1 69 ? 15.550 0.806 -33.090 1.00 97.06 69 LYS A CA 1
ATOM 577 C C . LYS A 1 69 ? 15.069 -0.427 -32.315 1.00 97.06 69 LYS A C 1
ATOM 579 O O . LYS A 1 69 ? 13.955 -0.392 -31.806 1.00 97.06 69 LYS A O 1
ATOM 584 N N . ALA A 1 70 ? 15.877 -1.485 -32.253 1.00 97.00 70 ALA A N 1
ATOM 585 C CA . ALA A 1 70 ? 15.558 -2.677 -31.471 1.00 97.00 70 ALA A CA 1
ATOM 586 C C . ALA A 1 70 ? 15.536 -2.359 -29.968 1.00 97.00 70 ALA A C 1
ATOM 588 O O . ALA A 1 70 ? 14.550 -2.675 -29.311 1.00 97.00 70 ALA A O 1
ATOM 589 N N . ASP A 1 71 ? 16.543 -1.635 -29.473 1.00 97.12 71 ASP A N 1
ATOM 590 C CA . ASP A 1 71 ? 16.634 -1.221 -28.068 1.00 97.12 71 ASP A CA 1
ATOM 591 C C . ASP A 1 71 ? 15.418 -0.367 -27.663 1.00 97.12 71 ASP A C 1
ATOM 593 O O . ASP A 1 71 ? 14.814 -0.578 -26.617 1.00 97.12 71 ASP A O 1
ATOM 597 N N . ILE A 1 72 ? 14.992 0.572 -28.520 1.00 97.06 72 ILE A N 1
ATOM 598 C CA . ILE A 1 72 ? 13.788 1.390 -28.284 1.00 97.06 72 ILE A CA 1
ATOM 599 C C . ILE A 1 72 ? 12.527 0.521 -28.193 1.00 97.06 72 ILE A C 1
ATOM 601 O O . ILE A 1 72 ? 11.648 0.794 -27.374 1.00 97.06 72 ILE A O 1
ATOM 605 N N . GLU A 1 73 ? 12.406 -0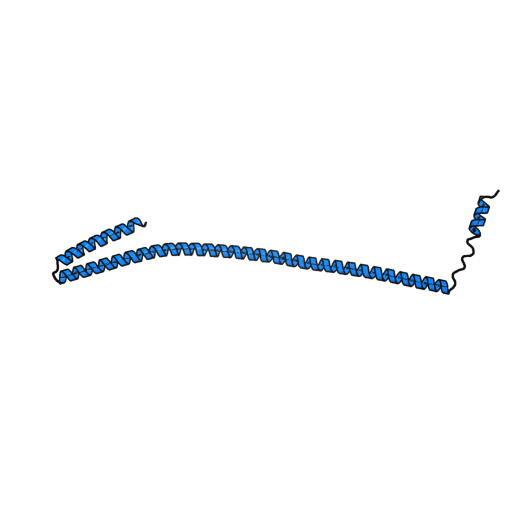.504 -29.036 1.00 96.94 73 GLU A N 1
ATOM 606 C CA . GLU A 1 73 ? 11.255 -1.408 -29.011 1.00 96.94 73 GLU A CA 1
ATOM 607 C C . GLU A 1 73 ? 11.237 -2.267 -27.738 1.00 96.94 73 GLU A C 1
ATOM 609 O O . GLU A 1 73 ? 10.175 -2.461 -27.143 1.00 96.94 73 GLU A O 1
ATOM 614 N N . GLU A 1 74 ? 12.401 -2.749 -27.303 1.00 96.88 74 GLU A N 1
ATOM 615 C CA . GLU A 1 74 ? 12.571 -3.513 -26.065 1.00 96.88 74 GLU A CA 1
ATOM 616 C C . GLU A 1 74 ? 12.238 -2.665 -24.834 1.00 96.88 74 GLU A C 1
ATOM 618 O O . GLU A 1 74 ? 11.342 -3.030 -24.071 1.00 96.88 74 GLU A O 1
ATOM 623 N N . ILE A 1 75 ? 12.822 -1.466 -24.724 1.00 97.06 75 ILE A N 1
ATOM 624 C CA . ILE A 1 75 ? 12.500 -0.500 -23.663 1.00 97.06 75 ILE A CA 1
ATOM 625 C C . ILE A 1 75 ? 10.999 -0.183 -23.666 1.00 97.06 75 ILE A C 1
ATOM 627 O O . ILE A 1 75 ? 10.376 -0.089 -22.610 1.00 97.06 75 ILE A O 1
ATOM 631 N N . GLY A 1 76 ? 10.378 -0.050 -24.842 1.00 96.88 76 GLY A N 1
ATOM 632 C CA . GLY A 1 76 ? 8.937 0.173 -24.955 1.00 96.88 76 GLY A CA 1
ATOM 633 C C . GLY A 1 76 ? 8.100 -0.957 -24.342 1.00 96.88 76 GLY A C 1
ATOM 634 O O . GLY A 1 76 ? 7.103 -0.690 -23.664 1.00 96.88 76 GLY A O 1
ATOM 635 N N . LYS A 1 77 ? 8.510 -2.216 -24.536 1.00 97.00 77 LYS A N 1
ATOM 636 C CA . LYS A 1 77 ? 7.853 -3.394 -23.941 1.00 97.00 77 LYS A CA 1
ATOM 637 C C . LYS A 1 77 ? 8.048 -3.433 -22.428 1.00 97.00 77 LYS A C 1
ATOM 639 O O . LYS A 1 77 ? 7.076 -3.638 -21.700 1.00 97.00 77 LYS A O 1
ATOM 644 N N . GLU A 1 78 ? 9.263 -3.174 -21.955 1.00 97.44 78 GLU A N 1
ATOM 645 C CA . GLU A 1 78 ? 9.573 -3.112 -20.525 1.00 97.44 78 GLU A CA 1
ATOM 646 C C . GLU A 1 78 ? 8.765 -2.022 -19.817 1.00 97.44 78 GLU A C 1
ATOM 648 O O . GLU A 1 78 ? 8.114 -2.289 -18.811 1.00 97.44 78 GLU A O 1
ATOM 653 N N . GLN A 1 79 ? 8.718 -0.811 -20.379 1.00 97.25 79 GLN A N 1
ATOM 654 C CA . GLN A 1 79 ? 7.942 0.302 -19.827 1.00 97.25 79 GLN A CA 1
ATOM 655 C C . GLN A 1 79 ? 6.449 -0.021 -19.740 1.00 97.25 79 GLN A C 1
ATOM 657 O O . GLN A 1 79 ? 5.788 0.339 -18.762 1.00 97.25 79 GLN A O 1
ATOM 662 N N . LYS A 1 80 ? 5.904 -0.735 -20.733 1.00 97.00 80 LYS A N 1
ATOM 663 C CA . LYS A 1 80 ? 4.513 -1.193 -20.693 1.00 97.00 80 LYS A CA 1
ATOM 664 C C . LYS A 1 80 ? 4.284 -2.179 -19.543 1.00 97.00 80 LYS A C 1
ATOM 666 O O . LYS A 1 80 ? 3.357 -1.973 -18.764 1.00 97.00 80 LYS A O 1
ATOM 671 N N . SER A 1 81 ? 5.159 -3.175 -19.393 1.00 96.69 81 SER A N 1
ATOM 672 C CA . SER A 1 81 ? 5.110 -4.143 -18.287 1.00 96.69 81 SER A CA 1
ATOM 673 C C . SER A 1 81 ? 5.221 -3.462 -16.916 1.00 96.69 81 SER A C 1
ATOM 675 O O . SER A 1 81 ? 4.413 -3.714 -16.022 1.00 96.69 81 SER A O 1
ATOM 677 N N . ILE A 1 82 ? 6.144 -2.505 -16.764 1.00 97.56 82 ILE A N 1
ATOM 678 C CA . ILE A 1 82 ? 6.293 -1.707 -15.537 1.00 97.56 82 ILE A CA 1
ATOM 679 C C . ILE A 1 82 ? 5.000 -0.950 -15.231 1.00 97.56 82 ILE A C 1
ATOM 681 O O . ILE A 1 82 ? 4.533 -0.958 -14.091 1.00 97.56 82 ILE A O 1
ATOM 685 N N . LYS A 1 83 ? 4.391 -0.308 -16.232 1.00 97.31 83 LYS A N 1
ATOM 686 C CA . LYS A 1 83 ? 3.143 0.443 -16.052 1.00 97.31 83 LYS A CA 1
ATOM 687 C C . LYS A 1 83 ? 1.992 -0.461 -15.607 1.00 97.31 83 LYS A C 1
ATOM 689 O O . LYS A 1 83 ? 1.231 -0.071 -14.720 1.00 97.31 83 LYS A O 1
ATOM 694 N N . GLU A 1 84 ? 1.877 -1.646 -16.198 1.00 96.88 84 GLU A N 1
ATOM 695 C CA . GLU A 1 84 ? 0.884 -2.657 -15.823 1.00 96.88 84 GLU A CA 1
ATOM 696 C C . GLU A 1 84 ? 1.108 -3.144 -14.387 1.00 96.88 84 GLU A C 1
ATOM 698 O O . GLU A 1 84 ? 0.188 -3.075 -13.570 1.00 96.88 84 GLU A O 1
ATOM 703 N N . GLY A 1 85 ? 2.343 -3.514 -14.033 1.00 96.31 85 GLY A N 1
ATOM 704 C CA . GLY A 1 85 ? 2.704 -3.917 -12.673 1.00 96.31 85 GLY A CA 1
ATOM 705 C C . GLY A 1 85 ? 2.406 -2.828 -11.640 1.00 96.31 85 GLY A C 1
ATOM 706 O O . GLY A 1 85 ? 1.790 -3.090 -10.607 1.00 96.31 85 GLY A O 1
ATOM 707 N N . GLN A 1 86 ? 2.742 -1.572 -11.940 1.00 97.19 86 GLN A N 1
ATOM 708 C CA . GLN A 1 86 ? 2.405 -0.443 -11.073 1.00 97.19 86 GLN A CA 1
ATOM 709 C C . GLN A 1 86 ? 0.891 -0.226 -10.932 1.00 97.19 86 GLN A C 1
ATOM 711 O O . GLN A 1 86 ? 0.442 0.196 -9.867 1.00 97.19 86 GLN A O 1
ATOM 716 N N . SER A 1 87 ? 0.096 -0.476 -11.979 1.00 96.50 87 SER A N 1
ATOM 717 C CA . SER A 1 87 ? -1.368 -0.382 -11.893 1.00 96.50 87 SER A CA 1
ATOM 718 C C . SER A 1 87 ? -1.929 -1.423 -10.932 1.00 96.50 87 SER A C 1
ATOM 720 O O . SER A 1 87 ? -2.667 -1.067 -10.018 1.00 96.50 87 SER A O 1
ATOM 722 N N . GLN A 1 88 ? -1.490 -2.676 -11.069 1.00 97.06 88 GLN A N 1
ATOM 723 C CA . GLN A 1 88 ? -1.913 -3.768 -10.191 1.00 97.06 88 GLN A CA 1
ATOM 724 C C . GLN A 1 88 ? -1.550 -3.493 -8.730 1.00 97.06 88 GLN A C 1
ATOM 726 O O . GLN A 1 88 ? -2.355 -3.711 -7.828 1.00 97.06 88 GLN A O 1
ATOM 731 N N . VAL A 1 89 ? -0.340 -2.984 -8.482 1.00 97.75 89 VAL A N 1
ATOM 732 C CA . VAL A 1 89 ? 0.091 -2.607 -7.132 1.00 97.75 89 VAL A CA 1
ATOM 733 C C . VAL A 1 89 ? -0.802 -1.496 -6.576 1.00 97.75 89 VAL A C 1
ATOM 735 O O . VAL A 1 89 ? -1.295 -1.623 -5.459 1.00 97.75 89 VAL A O 1
ATOM 738 N N . ARG A 1 90 ? -1.087 -0.443 -7.356 1.00 97.44 90 ARG A N 1
ATOM 739 C CA . ARG A 1 90 ? -1.994 0.639 -6.932 1.00 97.44 90 ARG A CA 1
ATOM 740 C C . ARG A 1 90 ? -3.397 0.138 -6.596 1.00 97.44 90 ARG A C 1
ATOM 742 O O . ARG A 1 90 ? -3.976 0.599 -5.619 1.00 97.44 90 ARG A O 1
ATOM 749 N N . GLU A 1 91 ? -3.945 -0.781 -7.380 1.00 97.06 91 GLU A N 1
ATOM 750 C CA . GLU A 1 91 ? -5.262 -1.373 -7.118 1.00 97.06 91 GLU A CA 1
ATOM 751 C C . GLU A 1 91 ? -5.275 -2.175 -5.815 1.00 97.06 91 GLU A C 1
ATOM 753 O O . GLU A 1 91 ? -6.167 -1.981 -4.991 1.00 97.06 91 GLU A O 1
ATOM 758 N N . LYS A 1 92 ? -4.243 -2.993 -5.571 1.00 97.62 92 LYS A N 1
ATOM 759 C CA . LYS A 1 92 ? -4.090 -3.724 -4.304 1.00 97.62 92 LYS A CA 1
ATOM 760 C C . LYS A 1 92 ? -3.984 -2.782 -3.108 1.00 97.62 92 LYS A C 1
ATOM 762 O O . LYS A 1 92 ? -4.646 -3.008 -2.103 1.00 97.62 92 LYS A O 1
ATOM 767 N N . PHE A 1 93 ? -3.205 -1.705 -3.221 1.00 97.88 93 PHE A N 1
ATOM 768 C CA . PHE A 1 93 ? -3.106 -0.704 -2.156 1.00 97.88 93 PHE A CA 1
ATOM 769 C C . PHE A 1 93 ? -4.444 -0.020 -1.870 1.00 97.88 93 PHE A C 1
ATOM 771 O O . PHE A 1 93 ? -4.781 0.157 -0.705 1.00 97.88 93 PHE A O 1
ATOM 778 N N . LYS A 1 94 ? -5.236 0.302 -2.901 1.00 97.31 94 LYS A N 1
ATOM 779 C CA . LYS A 1 94 ? -6.586 0.852 -2.710 1.00 97.31 94 LYS A CA 1
ATOM 780 C C . LYS A 1 94 ? -7.510 -0.127 -1.987 1.00 97.31 94 LYS A C 1
ATOM 782 O O . LYS A 1 94 ? -8.248 0.294 -1.106 1.00 97.31 94 LYS A O 1
ATOM 787 N N . ALA A 1 95 ? -7.467 -1.414 -2.335 1.00 97.19 95 ALA A N 1
ATOM 788 C CA . ALA A 1 95 ? -8.258 -2.434 -1.645 1.00 97.19 95 ALA A CA 1
ATOM 789 C C . ALA A 1 95 ? -7.873 -2.533 -0.158 1.00 97.19 95 ALA A C 1
ATOM 791 O O . ALA A 1 95 ? -8.743 -2.446 0.705 1.00 97.19 95 ALA A O 1
ATOM 792 N N . ILE A 1 96 ? -6.569 -2.588 0.137 1.00 97.94 96 ILE A N 1
ATOM 793 C CA . ILE A 1 96 ? -6.047 -2.595 1.513 1.00 97.94 96 ILE A CA 1
ATOM 794 C C . ILE A 1 96 ? -6.482 -1.339 2.275 1.00 97.94 96 ILE A C 1
ATOM 796 O O . ILE A 1 96 ? -6.871 -1.421 3.434 1.00 97.94 96 ILE A O 1
ATOM 800 N N . GLU A 1 97 ? -6.427 -0.166 1.647 1.00 97.75 97 GLU A N 1
ATOM 801 C CA . GLU A 1 97 ? -6.835 1.085 2.287 1.00 97.75 97 GLU A CA 1
ATOM 802 C C . GLU A 1 97 ? -8.325 1.078 2.655 1.00 97.75 97 GLU A C 1
ATOM 804 O O . GLU A 1 97 ? -8.685 1.471 3.767 1.00 97.75 97 GLU A O 1
ATOM 809 N N . MET A 1 98 ? -9.183 0.569 1.767 1.00 97.25 98 MET A N 1
ATOM 810 C CA . MET A 1 98 ? -10.613 0.401 2.039 1.00 97.25 98 MET A CA 1
ATOM 811 C C . MET A 1 98 ? -10.861 -0.573 3.196 1.00 97.25 98 MET A C 1
ATOM 813 O O . MET A 1 98 ? -11.623 -0.255 4.110 1.00 97.25 98 MET A O 1
ATOM 817 N N . GLU A 1 99 ? -10.190 -1.725 3.199 1.00 97.75 99 GLU A N 1
ATOM 818 C CA . GLU A 1 99 ? -10.276 -2.706 4.288 1.00 97.75 99 GLU A CA 1
ATOM 819 C C . GLU A 1 99 ? -9.808 -2.110 5.623 1.00 97.75 99 GLU A C 1
ATOM 821 O O . GLU A 1 99 ? -10.493 -2.240 6.636 1.00 97.75 99 GLU A O 1
ATOM 826 N N . CYS A 1 100 ? -8.699 -1.366 5.626 1.00 98.06 100 CYS A N 1
ATOM 827 C CA . CYS A 1 100 ? -8.200 -0.667 6.810 1.00 98.06 100 CYS A CA 1
ATOM 828 C C . CYS A 1 100 ? -9.207 0.353 7.357 1.00 98.06 100 CYS A C 1
ATOM 830 O O . CYS A 1 100 ? -9.353 0.483 8.575 1.00 98.06 100 CYS A O 1
ATOM 832 N N . GLN A 1 101 ? -9.916 1.082 6.491 1.00 96.81 101 GLN A N 1
ATOM 833 C CA . GLN A 1 101 ? -10.949 2.024 6.927 1.00 96.81 101 GLN A CA 1
ATOM 834 C C . GLN A 1 101 ? -12.138 1.315 7.580 1.00 96.81 101 GLN A C 1
ATOM 836 O O . GLN A 1 101 ? -12.646 1.797 8.595 1.00 96.81 101 GLN A O 1
ATOM 841 N N . VAL A 1 102 ? -12.573 0.181 7.025 1.00 96.31 102 VAL A N 1
ATOM 842 C CA . VAL A 1 102 ? -13.635 -0.645 7.618 1.00 96.31 102 VAL A CA 1
ATOM 843 C C . VAL A 1 102 ? -13.185 -1.181 8.974 1.00 96.31 102 VAL A C 1
ATOM 845 O O . VAL A 1 102 ? -13.855 -0.934 9.977 1.00 96.31 102 VAL A O 1
ATOM 848 N N . LEU A 1 103 ? -12.001 -1.793 9.035 1.00 97.62 103 LEU A N 1
ATOM 849 C CA . LEU A 1 103 ? -11.455 -2.364 10.264 1.00 97.62 103 LEU A CA 1
ATOM 850 C C . LEU A 1 103 ? -11.295 -1.311 11.367 1.00 97.62 103 LEU A C 1
ATOM 852 O O . LEU A 1 103 ? -11.562 -1.582 12.539 1.00 97.62 103 LEU A O 1
ATOM 856 N N . LYS A 1 104 ? -10.903 -0.083 11.008 1.00 97.12 104 LYS A N 1
ATOM 857 C CA . LYS A 1 104 ? -10.821 1.033 11.954 1.00 97.12 104 LYS A CA 1
ATOM 858 C C . LYS A 1 104 ? -12.188 1.367 12.554 1.00 97.12 104 LYS A C 1
ATOM 860 O O . LYS A 1 104 ? -12.290 1.488 13.773 1.00 97.12 104 LYS A O 1
ATOM 865 N N . LYS A 1 105 ? -13.235 1.469 11.728 1.00 94.12 105 LYS A N 1
ATOM 866 C CA . LYS A 1 105 ? -14.606 1.735 12.199 1.00 94.12 105 LYS A CA 1
ATOM 867 C C . LYS A 1 105 ? -15.112 0.621 13.112 1.00 94.12 105 LYS A C 1
ATOM 869 O O . LYS A 1 105 ? -15.643 0.903 14.182 1.00 94.12 105 LYS A O 1
ATOM 874 N N . GLU A 1 106 ? -14.910 -0.635 12.724 1.00 93.81 106 GLU A N 1
ATOM 875 C CA . GLU A 1 106 ? -15.290 -1.792 13.541 1.00 93.81 106 GLU A CA 1
ATOM 876 C C . GLU A 1 106 ? -14.550 -1.803 14.881 1.00 93.81 106 GLU A C 1
ATOM 878 O O . GLU A 1 106 ? -15.159 -1.987 15.934 1.00 93.81 106 GLU A O 1
ATOM 883 N N . THR A 1 107 ? -13.247 -1.520 14.868 1.00 96.06 107 THR A N 1
ATOM 884 C CA . THR A 1 107 ? -12.435 -1.442 16.088 1.00 96.06 107 THR A CA 1
ATOM 885 C C . THR A 1 107 ? -12.921 -0.325 17.011 1.00 96.06 107 THR A C 1
ATOM 887 O O . THR A 1 107 ? -13.040 -0.533 18.218 1.00 96.06 107 THR A O 1
ATOM 890 N N . GLU A 1 108 ? -13.257 0.849 16.472 1.00 93.62 108 GLU A N 1
ATOM 891 C CA . GLU A 1 108 ? -13.827 1.954 17.251 1.00 93.62 108 GLU A CA 1
ATOM 892 C C . GLU A 1 108 ? -15.161 1.561 17.906 1.00 93.62 108 GLU A C 1
ATOM 894 O O . GLU A 1 108 ? -15.382 1.867 19.082 1.00 93.62 108 GLU A O 1
ATOM 899 N N . LEU A 1 109 ? -16.024 0.829 17.193 1.00 91.19 109 LEU A N 1
ATOM 900 C CA . LEU A 1 109 ? -17.271 0.293 17.746 1.00 91.19 109 LEU A CA 1
ATOM 901 C C . LEU A 1 109 ? -17.009 -0.722 18.862 1.00 91.19 109 LEU A C 1
ATOM 903 O O . LEU A 1 109 ? -17.620 -0.631 19.929 1.00 91.19 109 LEU A O 1
ATOM 907 N N . ILE A 1 110 ? -16.068 -1.646 18.660 1.00 93.38 110 ILE A N 1
ATOM 908 C CA . ILE A 1 110 ? -15.687 -2.638 19.672 1.00 93.38 110 ILE A CA 1
ATOM 909 C C . ILE A 1 110 ? -15.134 -1.946 20.919 1.00 93.38 110 ILE A C 1
ATOM 911 O O . ILE A 1 110 ? -15.513 -2.315 22.031 1.00 93.38 110 ILE A O 1
ATOM 915 N N . ILE A 1 111 ? -14.283 -0.927 20.772 1.00 93.50 111 ILE A N 1
ATOM 916 C CA . ILE A 1 111 ? -13.744 -0.152 21.900 1.00 93.50 111 ILE A CA 1
ATOM 917 C C . ILE A 1 111 ? -14.881 0.523 22.674 1.00 93.50 111 ILE A C 1
ATOM 919 O O . ILE A 1 111 ? -14.941 0.398 23.900 1.00 93.50 111 ILE A O 1
ATOM 923 N N . GLN A 1 112 ? -15.804 1.192 21.978 1.00 90.56 112 GLN A N 1
ATOM 924 C CA . GLN A 1 112 ? -16.960 1.848 22.600 1.00 90.56 112 GLN A CA 1
ATOM 925 C C . GLN A 1 112 ? -17.828 0.840 23.360 1.00 90.56 112 GLN A C 1
ATOM 927 O O . GLN A 1 112 ? -18.149 1.043 24.534 1.00 90.56 112 GLN A O 1
ATOM 932 N N . GLN A 1 113 ? -18.148 -0.287 22.727 1.00 89.94 113 GLN A N 1
ATOM 933 C CA . GLN A 1 113 ? -18.955 -1.339 23.333 1.00 89.94 113 GLN A CA 1
ATOM 934 C C . GLN A 1 113 ? -18.248 -2.001 24.525 1.00 89.94 113 GLN A C 1
ATOM 936 O O . GLN A 1 113 ? -18.878 -2.319 25.539 1.00 89.94 113 GLN A O 1
ATOM 941 N N . SER A 1 114 ? -16.930 -2.171 24.438 1.00 93.25 114 SER A N 1
ATOM 942 C CA . SER A 1 114 ? -16.103 -2.713 25.517 1.00 93.25 114 SER A CA 1
ATOM 943 C C . SER A 1 114 ? -16.079 -1.774 26.721 1.00 93.25 114 SER A C 1
ATOM 945 O O . SER A 1 114 ? -16.227 -2.228 27.856 1.00 93.25 114 SER A O 1
ATOM 947 N N . ALA A 1 115 ? -15.953 -0.463 26.498 1.00 91.25 115 ALA A N 1
ATOM 948 C CA . ALA A 1 115 ? -16.004 0.540 27.559 1.00 91.25 115 ALA A CA 1
ATOM 949 C C . ALA A 1 115 ? -17.371 0.556 28.262 1.00 91.25 115 ALA A C 1
ATOM 951 O O . ALA A 1 115 ? -17.429 0.534 29.493 1.00 91.25 115 ALA A O 1
ATOM 952 N N . LEU A 1 116 ? -18.469 0.500 27.500 1.00 91.31 116 LEU A N 1
ATOM 953 C CA . LEU A 1 116 ? -19.822 0.410 28.060 1.00 91.31 116 LEU A CA 1
ATOM 954 C C . LEU A 1 116 ? -20.021 -0.869 28.877 1.00 91.31 116 LEU A C 1
ATOM 956 O O . LEU A 1 116 ? -20.588 -0.825 29.967 1.00 91.31 116 LEU A O 1
ATOM 960 N N . THR A 1 117 ? -19.531 -2.005 28.383 1.00 92.44 117 THR A N 1
ATOM 961 C CA . THR A 1 117 ? -19.599 -3.280 29.110 1.00 92.44 117 THR A CA 1
ATOM 962 C C . THR A 1 117 ? -18.817 -3.214 30.421 1.00 92.44 117 THR A C 1
ATOM 964 O O . THR A 1 117 ? -19.347 -3.598 31.462 1.00 92.44 117 THR A O 1
ATOM 967 N N . ARG A 1 118 ? -17.598 -2.657 30.410 1.00 94.44 118 ARG A N 1
ATOM 968 C CA . ARG A 1 118 ? -16.803 -2.449 31.632 1.00 94.44 118 ARG A CA 1
ATOM 969 C C . ARG A 1 118 ? -17.528 -1.558 32.641 1.00 94.44 118 ARG A C 1
ATOM 971 O O . ARG A 1 118 ? -17.582 -1.908 33.816 1.00 94.44 118 ARG A O 1
ATOM 978 N N . LEU A 1 119 ? -18.137 -0.458 32.191 1.00 93.88 119 LEU A N 1
ATOM 979 C CA . LEU A 1 119 ? -18.928 0.427 33.051 1.00 93.88 119 LEU A CA 1
ATOM 980 C C . LEU A 1 119 ? -20.119 -0.309 33.684 1.00 93.88 119 LEU A C 1
ATOM 982 O O . LEU A 1 119 ? -20.350 -0.185 34.885 1.00 93.88 119 LEU A O 1
ATOM 986 N N . ARG A 1 120 ? -20.854 -1.108 32.900 1.00 94.12 120 ARG A N 1
ATOM 987 C CA . ARG A 1 120 ? -21.989 -1.907 33.395 1.00 94.12 120 ARG A CA 1
ATOM 988 C C . ARG A 1 120 ? -21.558 -2.900 34.469 1.00 94.12 120 ARG A C 1
ATOM 990 O O . ARG A 1 120 ? -22.224 -3.001 35.495 1.00 94.12 120 ARG A O 1
ATOM 997 N N . LEU A 1 121 ? -20.439 -3.592 34.258 1.00 96.06 121 LEU A N 1
ATOM 998 C CA . LEU A 1 121 ? -19.880 -4.515 35.246 1.00 96.06 121 LEU A CA 1
ATOM 999 C C . LEU A 1 121 ? -19.466 -3.786 36.528 1.00 96.06 121 LEU A C 1
ATOM 1001 O O . LEU A 1 121 ? -19.819 -4.235 37.614 1.00 96.06 121 LEU A O 1
ATOM 1005 N N . ALA A 1 122 ? -18.788 -2.640 36.418 1.00 96.62 122 ALA A N 1
ATOM 1006 C CA . ALA A 1 122 ? -18.406 -1.838 37.579 1.00 96.62 122 ALA A CA 1
ATOM 1007 C C . ALA A 1 122 ? -19.632 -1.378 38.389 1.00 96.62 122 ALA A C 1
ATOM 1009 O O . ALA A 1 122 ? -19.656 -1.511 39.611 1.00 96.62 122 ALA A O 1
ATOM 1010 N N . LEU A 1 123 ? -20.683 -0.903 37.713 1.00 96.25 123 LEU A N 1
ATOM 1011 C CA . LEU A 1 123 ? -21.942 -0.524 38.360 1.00 96.25 123 LEU A CA 1
ATOM 1012 C C . LEU A 1 123 ? -22.601 -1.712 39.070 1.00 96.25 123 LEU A C 1
ATOM 1014 O O . LEU A 1 123 ? -23.020 -1.568 40.216 1.00 96.25 123 LEU A O 1
ATOM 1018 N N . LEU A 1 124 ? -22.658 -2.885 38.430 1.00 96.88 124 LEU A N 1
ATOM 1019 C CA . LEU A 1 124 ? -23.181 -4.109 39.048 1.00 96.88 124 LEU A CA 1
ATOM 1020 C C . LEU A 1 124 ? -22.402 -4.479 40.316 1.00 96.88 124 LEU A C 1
ATOM 1022 O O . LEU A 1 124 ? -23.017 -4.729 41.352 1.00 96.88 124 LEU A O 1
ATOM 1026 N N . PHE A 1 125 ? -21.069 -4.439 40.267 1.00 97.81 125 PHE A N 1
ATOM 1027 C CA 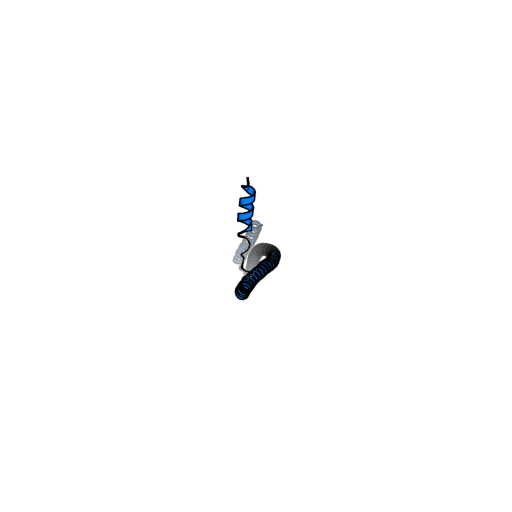. PHE A 1 125 ? -20.220 -4.672 41.438 1.00 97.81 125 PHE A CA 1
ATOM 1028 C C . PHE A 1 125 ? -20.506 -3.678 42.568 1.00 97.81 125 PHE A C 1
ATOM 1030 O O . PHE A 1 125 ? -20.673 -4.082 43.718 1.00 97.81 125 PHE A O 1
ATOM 1037 N N . HIS A 1 126 ? -20.616 -2.384 42.259 1.00 97.50 126 HIS A N 1
ATOM 1038 C CA . HIS A 1 126 ? -20.916 -1.370 43.268 1.00 97.50 126 HIS A CA 1
ATOM 1039 C C . HIS A 1 126 ? -22.319 -1.514 43.870 1.00 97.50 126 HIS A C 1
ATOM 1041 O O . HIS A 1 126 ? -22.486 -1.248 45.057 1.00 97.50 126 HIS A O 1
ATOM 1047 N N . ILE A 1 127 ? -23.313 -1.963 43.095 1.00 97.75 127 ILE A N 1
ATOM 1048 C CA . ILE A 1 127 ? -24.656 -2.268 43.614 1.00 97.75 127 ILE A CA 1
ATOM 1049 C C . ILE A 1 127 ? -24.591 -3.422 44.613 1.00 97.75 127 ILE A C 1
ATOM 1051 O O . ILE A 1 127 ? -25.190 -3.325 45.682 1.00 97.75 127 ILE A O 1
ATOM 1055 N N . LEU A 1 128 ? -23.882 -4.504 44.275 1.00 97.75 128 LEU A N 1
ATOM 1056 C CA . LEU A 1 128 ? -23.725 -5.652 45.171 1.00 97.75 128 LEU A CA 1
ATOM 1057 C C . LEU A 1 128 ? -23.046 -5.234 46.478 1.00 97.75 128 LEU A C 1
ATOM 1059 O O . LEU A 1 128 ? -23.571 -5.533 47.545 1.00 97.75 128 LEU A O 1
ATOM 1063 N N . LYS A 1 129 ? -21.966 -4.452 46.388 1.00 97.88 129 LYS A N 1
ATOM 1064 C CA . LYS A 1 129 ? -21.260 -3.922 47.558 1.00 97.88 129 LYS A CA 1
ATOM 1065 C C . LYS A 1 129 ? -22.143 -3.015 48.425 1.00 97.88 129 LYS A C 1
ATOM 1067 O O . LYS A 1 129 ? -22.188 -3.185 49.633 1.00 97.88 129 LYS A O 1
ATOM 1072 N N . ALA A 1 130 ? -22.898 -2.092 47.823 1.00 97.75 130 ALA A N 1
ATOM 1073 C CA . ALA A 1 130 ? -23.803 -1.218 48.575 1.00 97.75 130 ALA A CA 1
ATOM 1074 C C . ALA A 1 130 ? -24.910 -2.009 49.297 1.00 97.75 130 ALA A C 1
ATOM 1076 O O . ALA A 1 130 ? -25.300 -1.656 50.404 1.00 97.75 130 ALA A O 1
ATOM 1077 N N . ARG A 1 131 ? -25.399 -3.100 48.692 1.00 96.62 131 ARG A N 1
ATOM 1078 C CA . ARG A 1 131 ? -26.372 -3.999 49.333 1.00 96.62 131 ARG A CA 1
ATOM 1079 C C . ARG A 1 131 ? -25.764 -4.785 50.489 1.00 96.62 131 ARG A C 1
ATOM 1081 O O . ARG A 1 131 ? -26.431 -4.942 51.503 1.00 96.62 131 ARG A O 1
ATOM 1088 N N . GLU A 1 132 ? -24.533 -5.262 50.335 1.00 97.56 132 GLU A N 1
ATOM 1089 C CA . GLU A 1 132 ? -23.779 -5.934 51.399 1.00 97.56 132 GLU A CA 1
ATOM 1090 C C . GLU A 1 132 ? -23.545 -5.002 52.599 1.00 97.56 132 GLU A C 1
ATOM 1092 O O . GLU A 1 132 ? -23.730 -5.407 53.741 1.00 97.56 132 GLU A O 1
ATOM 1097 N N . GLU A 1 133 ? -23.234 -3.729 52.338 1.00 97.12 133 GLU A N 1
ATOM 1098 C CA . GLU A 1 133 ? -23.055 -2.678 53.352 1.00 97.12 133 GLU A CA 1
ATOM 1099 C C . GLU A 1 133 ? -24.384 -2.166 53.957 1.00 97.12 133 GLU A C 1
ATOM 1101 O O . GLU A 1 133 ? -24.367 -1.354 54.880 1.00 97.12 133 GLU A O 1
ATOM 1106 N N . GLY A 1 134 ? -25.543 -2.616 53.456 1.00 97.12 134 GLY A N 1
ATOM 1107 C CA . GLY A 1 134 ? -26.872 -2.179 53.910 1.00 97.12 134 GLY A CA 1
ATOM 1108 C C . GLY A 1 134 ? -27.322 -0.801 53.398 1.00 97.12 134 GLY A C 1
ATOM 1109 O O . GLY A 1 134 ? -28.378 -0.307 53.798 1.00 97.12 134 GLY A O 1
ATOM 1110 N N . ASP A 1 135 ? -26.571 -0.176 52.489 1.00 97.38 135 ASP A N 1
ATOM 1111 C CA . ASP A 1 135 ? -26.898 1.119 51.882 1.00 97.38 135 ASP A CA 1
ATOM 1112 C C . ASP A 1 135 ? -27.826 0.949 50.666 1.00 97.38 135 ASP A C 1
ATOM 1114 O O . ASP A 1 135 ? -27.434 0.980 49.489 1.00 97.38 135 ASP A O 1
ATOM 1118 N N . PHE A 1 136 ? -29.114 0.765 50.958 1.00 95.44 136 PHE A N 1
ATOM 1119 C CA . PHE A 1 136 ? -30.142 0.593 49.930 1.00 95.44 136 PHE A CA 1
ATOM 1120 C C . PHE A 1 136 ? -30.395 1.859 49.104 1.00 95.44 136 PHE A C 1
ATOM 1122 O O . PHE A 1 136 ? -30.774 1.749 47.935 1.00 95.44 136 PHE A O 1
ATOM 1129 N N . ALA A 1 137 ? -30.163 3.049 49.666 1.00 96.62 137 ALA A N 1
ATOM 1130 C CA . ALA A 1 137 ? -30.337 4.310 48.949 1.00 96.62 137 ALA A CA 1
ATOM 1131 C C . ALA A 1 137 ? -29.315 4.426 47.809 1.00 96.62 137 ALA A C 1
ATOM 1133 O O . ALA A 1 137 ? -29.684 4.654 46.652 1.00 96.62 137 ALA A O 1
ATOM 1134 N N . LYS A 1 138 ? -28.039 4.164 48.103 1.00 96.06 138 LYS A N 1
ATOM 1135 C CA . LYS A 1 138 ? -26.967 4.127 47.104 1.00 96.06 138 LYS A CA 1
ATOM 1136 C C . LYS A 1 138 ? -27.164 3.000 46.095 1.00 96.06 138 LYS A C 1
ATOM 1138 O O . LYS A 1 138 ? -26.999 3.216 44.893 1.00 96.06 138 LYS A O 1
ATOM 1143 N N . ALA A 1 139 ? -27.580 1.815 46.544 1.00 97.06 139 ALA A N 1
ATOM 1144 C CA . ALA A 1 139 ? -27.893 0.706 45.642 1.00 97.06 139 ALA A CA 1
ATOM 1145 C C . ALA A 1 139 ? -29.028 1.055 44.657 1.00 97.06 139 ALA A C 1
ATOM 1147 O O . ALA A 1 139 ? -28.957 0.686 43.479 1.00 97.06 139 ALA A O 1
ATOM 1148 N N . ALA A 1 140 ? -30.056 1.785 45.104 1.00 96.50 140 ALA A N 1
ATOM 1149 C CA . ALA A 1 140 ? -31.152 2.246 44.255 1.00 96.50 140 ALA A CA 1
ATOM 1150 C C . ALA A 1 140 ? -30.676 3.270 43.211 1.00 96.50 140 ALA A C 1
ATOM 1152 O O . ALA A 1 140 ? -30.976 3.108 42.025 1.00 96.50 140 ALA A O 1
ATOM 1153 N N . GLN A 1 141 ? -29.868 4.255 43.618 1.00 97.00 141 GLN A N 1
ATOM 1154 C CA . GLN A 1 141 ? -29.276 5.248 42.709 1.00 97.00 141 GLN A CA 1
ATOM 1155 C C . GLN A 1 141 ? -28.411 4.590 41.623 1.00 97.00 141 GLN A C 1
ATOM 1157 O O . GLN A 1 141 ? -28.598 4.839 40.430 1.00 97.00 141 GLN A O 1
ATOM 1162 N N . LEU A 1 142 ? -27.508 3.683 42.011 1.00 96.69 142 LEU A N 1
ATOM 1163 C CA . LEU A 1 142 ? -26.655 2.9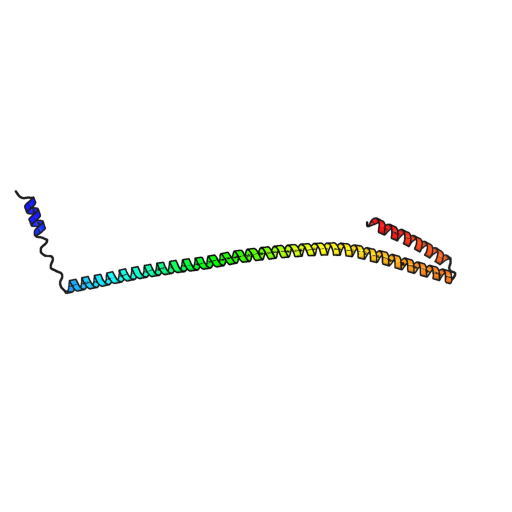52 41.070 1.00 96.69 142 LEU A CA 1
ATOM 1164 C C . LEU A 1 142 ? -27.469 2.058 40.124 1.00 96.69 142 LEU A C 1
ATOM 1166 O O . LEU A 1 142 ? -27.142 1.949 38.943 1.00 96.69 142 LEU A O 1
ATOM 1170 N N . SER A 1 143 ? -28.560 1.459 40.608 1.00 95.50 143 SER A N 1
ATOM 1171 C CA . SER A 1 143 ? -29.479 0.678 39.769 1.00 95.50 143 SER A CA 1
ATOM 1172 C C . SER A 1 143 ? -30.167 1.545 38.713 1.00 95.50 143 SER A C 1
ATOM 1174 O O . SER A 1 143 ? -30.410 1.086 37.596 1.00 95.50 143 SER A O 1
ATOM 1176 N N . GLN A 1 144 ? -30.470 2.802 39.038 1.00 94.94 144 GLN A N 1
ATOM 1177 C CA . GLN A 1 144 ? -31.046 3.765 38.101 1.00 94.94 144 GLN A CA 1
ATOM 1178 C C . GLN A 1 144 ? -30.021 4.173 37.030 1.00 94.94 144 GLN A C 1
ATOM 1180 O O . GLN A 1 144 ? -30.335 4.145 35.840 1.00 94.94 144 GLN A O 1
ATOM 1185 N N . LEU A 1 145 ? -28.771 4.437 37.431 1.00 93.94 145 LEU A N 1
ATOM 1186 C CA . LEU A 1 145 ? -27.657 4.707 36.510 1.00 93.94 145 LEU A CA 1
ATOM 1187 C C . LEU A 1 145 ? -27.380 3.530 35.570 1.00 93.94 145 LEU A C 1
ATOM 1189 O O . LEU A 1 145 ? -27.178 3.725 34.371 1.00 93.94 145 LEU A O 1
ATOM 1193 N N . LEU A 1 146 ? -27.431 2.300 36.085 1.00 94.25 146 LEU A N 1
ATOM 1194 C CA . LEU A 1 146 ? -27.268 1.097 35.278 1.00 94.25 146 LEU A CA 1
ATOM 1195 C C . LEU A 1 146 ? -28.342 1.007 34.184 1.00 94.25 146 LEU A C 1
ATOM 1197 O O . LEU A 1 146 ? -28.003 0.741 33.033 1.00 94.25 146 LEU A O 1
ATOM 1201 N N . ARG A 1 147 ? -29.615 1.293 34.503 1.00 92.50 147 ARG A N 1
ATOM 1202 C CA . ARG A 1 147 ? -30.697 1.333 33.499 1.00 92.50 147 ARG A CA 1
ATOM 1203 C C . ARG A 1 147 ? -30.400 2.351 32.399 1.00 92.50 147 ARG A C 1
ATOM 1205 O O . ARG A 1 147 ? -30.523 2.012 31.226 1.00 92.50 147 ARG A O 1
ATOM 1212 N N . LEU A 1 148 ? -29.954 3.558 32.749 1.00 89.75 148 LEU A N 1
ATOM 1213 C CA . LEU A 1 148 ? -29.589 4.585 31.762 1.00 89.75 148 LEU A CA 1
ATOM 1214 C C . LEU A 1 148 ? -28.439 4.124 30.849 1.00 89.75 148 LEU A C 1
ATOM 1216 O O . LEU A 1 148 ? -28.515 4.282 29.630 1.00 89.75 148 LEU A O 1
ATOM 1220 N N . ALA A 1 149 ? -27.417 3.472 31.411 1.00 86.69 149 ALA A N 1
ATOM 1221 C CA . ALA A 1 149 ? -26.299 2.907 30.651 1.00 86.69 149 ALA A CA 1
ATOM 1222 C C . ALA A 1 149 ? -26.713 1.756 29.706 1.00 86.69 149 ALA A C 1
ATOM 1224 O O . ALA A 1 149 ? -26.025 1.476 28.715 1.00 86.69 149 ALA A O 1
ATOM 1225 N N . PHE A 1 150 ? -27.831 1.073 29.973 1.00 81.88 150 PHE A N 1
ATOM 1226 C CA . PHE A 1 150 ? -28.412 0.111 29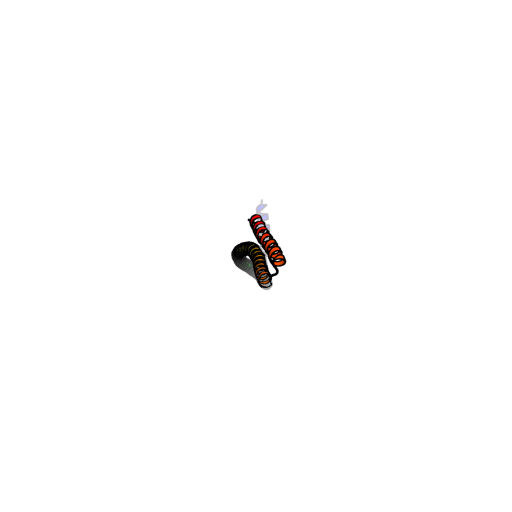.036 1.00 81.88 150 PHE A CA 1
ATOM 1227 C C . PHE A 1 150 ? -29.048 0.818 27.836 1.00 81.88 150 PHE A C 1
ATOM 1229 O O . PHE A 1 150 ? -28.641 0.544 26.708 1.00 81.88 150 PHE A O 1
ATOM 1236 N N . TYR A 1 151 ? -29.948 1.778 28.059 1.00 76.56 151 TYR A N 1
ATOM 1237 C CA . TYR A 1 151 ? -30.656 2.470 26.973 1.00 76.56 151 TYR A CA 1
ATOM 1238 C C . TYR A 1 151 ? -29.728 3.289 26.065 1.00 76.56 151 TYR A C 1
ATOM 1240 O O . TYR A 1 151 ? -29.849 3.226 24.841 1.00 76.56 151 TYR A O 1
ATOM 1248 N N . HIS A 1 152 ? -28.744 3.990 26.633 1.00 69.44 152 HIS A N 1
ATO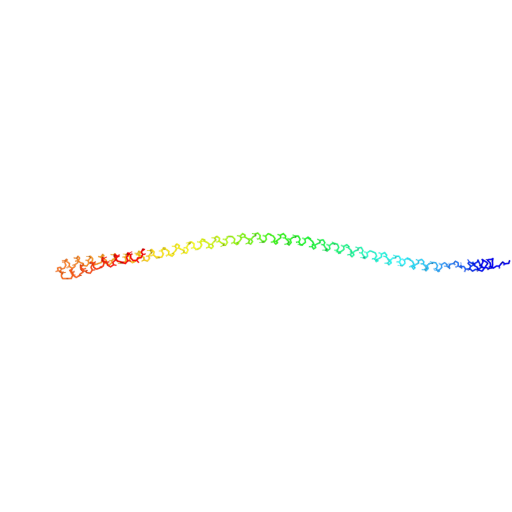M 1249 C CA . HIS A 1 152 ? -27.825 4.814 25.844 1.00 69.44 152 HIS A CA 1
ATOM 1250 C C . HIS A 1 152 ? -26.854 3.978 24.985 1.00 69.44 152 HIS A C 1
ATOM 1252 O O . HIS A 1 152 ? -26.420 4.424 23.924 1.00 69.44 152 HIS A O 1
ATOM 1258 N N . GLY A 1 153 ? -26.535 2.748 25.407 1.00 64.38 153 GLY A N 1
ATOM 1259 C CA . GLY A 1 153 ? -25.709 1.821 24.625 1.00 64.38 153 GLY A CA 1
ATOM 1260 C C . GLY A 1 153 ? -26.448 1.162 23.454 1.00 64.38 153 GLY A C 1
ATOM 1261 O O . GLY A 1 153 ? -25.811 0.800 22.469 1.00 64.38 153 GLY A O 1
ATOM 1262 N N . PHE A 1 154 ? -27.777 1.030 23.534 1.00 58.06 154 PHE A N 1
ATOM 1263 C CA . PHE A 1 154 ? -28.608 0.541 22.425 1.00 58.06 154 PHE A CA 1
ATOM 1264 C C . PHE A 1 154 ? -28.841 1.627 21.362 1.00 58.06 154 PHE A C 1
ATOM 1266 O O . PHE A 1 154 ? -28.683 1.361 20.173 1.00 58.06 154 PHE A O 1
ATOM 1273 N N . ALA A 1 155 ? -29.131 2.866 21.774 1.00 56.00 155 ALA A N 1
ATOM 1274 C CA . ALA A 1 155 ? -29.390 3.976 20.851 1.00 56.00 155 ALA A CA 1
ATOM 1275 C C . ALA A 1 155 ? -28.173 4.343 19.976 1.00 56.00 155 ALA A C 1
ATOM 1277 O O . ALA A 1 155 ? -28.324 4.623 18.788 1.00 56.00 155 ALA A O 1
ATOM 1278 N N . SER A 1 156 ? -26.956 4.279 20.529 1.00 59.75 156 SER A N 1
ATOM 1279 C CA . SER A 1 156 ? -25.720 4.568 19.783 1.00 59.75 156 SER A CA 1
ATOM 1280 C C . SER A 1 156 ? -25.343 3.501 18.744 1.00 59.75 156 SER A C 1
ATOM 1282 O O . SER A 1 156 ? -24.538 3.792 17.861 1.00 59.75 156 SER A O 1
ATOM 1284 N N . ASN A 1 157 ? -25.894 2.285 18.849 1.00 54.66 157 ASN A N 1
ATOM 1285 C CA . ASN A 1 157 ? -25.631 1.175 17.924 1.00 54.66 157 ASN A CA 1
ATOM 1286 C C . ASN A 1 157 ? -26.597 1.170 16.724 1.00 54.66 157 ASN A C 1
ATOM 1288 O O . ASN A 1 157 ? -26.217 0.769 15.633 1.00 54.66 157 ASN A O 1
ATOM 1292 N N . ILE A 1 158 ? -27.828 1.662 16.902 1.00 55.69 158 ILE A N 1
ATOM 1293 C CA . ILE A 1 158 ? -28.851 1.702 15.839 1.00 55.69 158 ILE A CA 1
ATOM 1294 C C . ILE A 1 158 ? -28.569 2.818 14.820 1.00 55.69 158 ILE A C 1
ATOM 1296 O O . ILE A 1 158 ? -28.859 2.665 13.643 1.00 55.69 158 ILE A O 1
ATOM 1300 N N . ASN A 1 159 ? -27.959 3.926 15.249 1.00 51.50 159 ASN A N 1
ATOM 1301 C CA . ASN A 1 159 ? -27.748 5.114 14.411 1.00 51.50 159 ASN A CA 1
ATOM 1302 C C . ASN A 1 159 ? -26.488 5.056 13.517 1.00 51.50 159 ASN A C 1
ATOM 1304 O O . ASN A 1 159 ? -26.103 6.070 12.937 1.00 51.50 159 ASN A O 1
ATOM 1308 N N . LYS A 1 160 ? -25.792 3.911 13.471 1.00 54.88 160 LYS A N 1
ATOM 1309 C CA . LYS A 1 160 ? -24.507 3.741 12.765 1.00 54.88 160 LYS A CA 1
ATOM 1310 C C . LYS A 1 160 ? -24.512 2.645 11.689 1.00 54.88 160 LYS A C 1
ATOM 1312 O O . LYS A 1 160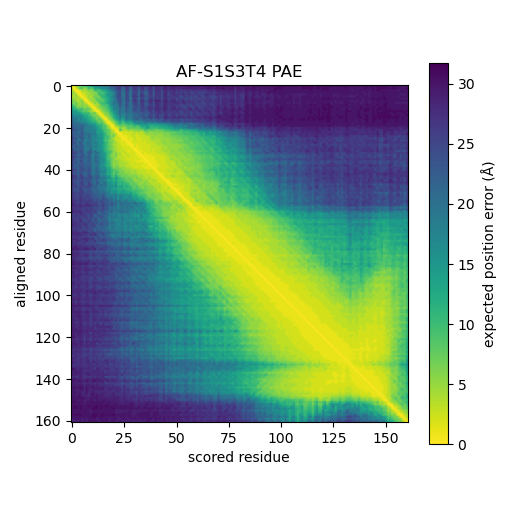 ? -23.470 2.461 11.062 1.00 54.88 160 LYS A O 1
ATOM 1317 N N . ASN A 1 161 ? -25.640 1.954 11.493 1.00 43.50 161 ASN A N 1
ATOM 1318 C CA . ASN A 1 161 ? -25.845 0.969 10.423 1.00 43.50 161 ASN A CA 1
ATOM 1319 C C . ASN A 1 161 ? -26.531 1.600 9.214 1.00 43.50 161 ASN A C 1
ATOM 1321 O O . ASN A 1 161 ? -27.512 2.345 9.432 1.00 43.50 161 ASN A O 1
#